Protein AF-A0A1G9S416-F1 (afdb_monomer)

Organism: NCBI:txid1527607

Mean predicted aligned error: 9.32 Å

Secondary structure (DSSP, 8-state):
--EEEETTEEEEGGGS-HHHHHHHHHHHHHHHHHHHHHHHHHHHHHHHHHHHHHHHHHSPPHHHHHHHHHHGGG--

Radius of gyration: 27.96 Å; Cα contacts (8 Å, |Δi|>4): 21; chains: 1; bounding box: 78×22×53 Å

Foldseek 3Di:
DDWDADPNDTDDLVPDDPVRNVVVVVVVVVVVVVVVVVVVVVVVVVVVVVVVVVVVVVDDDPVRVVVVVVVVVPPD

Structure (mmCIF, N/CA/C/O backbone):
data_AF-A0A1G9S416-F1
#
_entry.id   AF-A0A1G9S416-F1
#
loop_
_atom_site.group_PDB
_atom_site.id
_atom_site.type_symbol
_atom_site.label_atom_id
_atom_site.label_alt_id
_atom_site.label_comp_id
_atom_site.label_asym_id
_atom_site.label_entity_id
_atom_site.label_seq_id
_atom_site.pdbx_PDB_ins_code
_atom_site.Cartn_x
_atom_site.Cartn_y
_atom_site.Cartn_z
_atom_site.occupancy
_atom_site.B_iso_or_equiv
_atom_site.auth_seq_id
_atom_site.auth_comp_id
_atom_site.auth_asym_id
_atom_site.auth_atom_id
_atom_site.pdbx_PDB_model_num
ATOM 1 N N . MET A 1 1 ? -29.356 -2.270 14.012 1.00 57.75 1 MET A N 1
ATOM 2 C CA . MET A 1 1 ? -28.219 -1.642 14.707 1.00 57.75 1 MET A CA 1
ATOM 3 C C . MET A 1 1 ? -26.955 -2.081 13.986 1.00 57.75 1 MET A C 1
ATOM 5 O O . MET A 1 1 ? -26.935 -3.228 13.540 1.00 57.75 1 MET A O 1
ATOM 9 N N . PRO A 1 2 ? -25.985 -1.193 13.717 1.00 72.06 2 PRO A N 1
ATOM 10 C CA . PRO A 1 2 ? -24.762 -1.576 13.021 1.00 72.06 2 PRO A CA 1
ATOM 11 C C . PRO A 1 2 ? -23.964 -2.535 13.910 1.00 72.06 2 PRO A C 1
ATOM 13 O O . PRO A 1 2 ? -23.604 -2.180 15.030 1.00 72.06 2 PRO A O 1
ATOM 16 N N . THR A 1 3 ? -23.694 -3.745 13.436 1.00 76.31 3 THR A N 1
ATOM 17 C CA . THR A 1 3 ? -22.854 -4.719 14.142 1.00 76.31 3 THR A CA 1
ATOM 18 C C . THR A 1 3 ? -21.459 -4.728 13.535 1.00 76.31 3 THR A C 1
ATOM 20 O O . THR A 1 3 ? -21.314 -4.837 12.317 1.00 76.31 3 THR A O 1
ATOM 23 N N . ILE A 1 4 ? -20.431 -4.623 14.375 1.00 79.75 4 ILE A N 1
ATOM 24 C CA . ILE A 1 4 ? -19.032 -4.799 13.969 1.00 79.75 4 ILE A CA 1
ATOM 25 C C . ILE A 1 4 ? -18.530 -6.150 14.453 1.00 79.75 4 ILE A C 1
ATOM 27 O O . ILE A 1 4 ? -18.904 -6.610 15.531 1.00 79.75 4 ILE A O 1
ATOM 31 N N . LYS A 1 5 ? -17.670 -6.783 13.659 1.00 81.19 5 LYS A N 1
ATOM 32 C CA . LYS A 1 5 ? -17.051 -8.055 14.016 1.00 81.19 5 LYS A CA 1
ATOM 33 C C . LYS A 1 5 ? -15.582 -7.811 14.353 1.00 81.19 5 LYS A C 1
ATOM 35 O O . LYS A 1 5 ? -14.830 -7.362 13.494 1.00 81.19 5 LYS A O 1
ATOM 40 N N . ILE A 1 6 ? -15.197 -8.079 15.599 1.00 78.25 6 ILE A N 1
ATOM 41 C CA . ILE A 1 6 ? -13.816 -7.974 16.095 1.00 78.25 6 ILE A CA 1
ATOM 42 C C . ILE A 1 6 ? -13.456 -9.336 16.691 1.00 78.25 6 ILE A C 1
ATOM 44 O O . ILE A 1 6 ? -14.207 -9.843 17.522 1.00 78.25 6 ILE A O 1
ATOM 48 N N . ASP A 1 7 ? -12.348 -9.941 16.256 1.00 76.94 7 ASP A N 1
ATOM 49 C CA . ASP A 1 7 ? -11.857 -11.242 16.751 1.00 76.94 7 ASP A CA 1
ATOM 50 C C . ASP A 1 7 ? -12.936 -12.340 16.789 1.00 76.94 7 ASP A C 1
ATOM 52 O O . ASP A 1 7 ? -13.152 -13.017 17.793 1.00 76.94 7 ASP A O 1
ATOM 56 N N . ASP A 1 8 ? -13.674 -12.473 15.687 1.00 78.56 8 ASP A N 1
ATOM 57 C CA . ASP A 1 8 ? -14.794 -13.407 15.527 1.00 78.56 8 ASP A CA 1
ATOM 58 C C . ASP A 1 8 ? -16.019 -13.196 16.431 1.00 78.56 8 ASP A C 1
ATOM 60 O O . ASP A 1 8 ? -16.973 -13.975 16.381 1.00 78.56 8 ASP A O 1
ATOM 64 N N . ARG A 1 9 ? -16.067 -12.090 17.175 1.00 77.69 9 ARG A N 1
ATOM 65 C CA . ARG A 1 9 ? -17.215 -11.701 17.994 1.00 77.69 9 ARG A CA 1
ATOM 66 C C . ARG A 1 9 ? -17.970 -10.542 17.366 1.00 77.69 9 ARG A C 1
ATOM 68 O O . ARG A 1 9 ? -17.375 -9.544 16.966 1.00 77.69 9 ARG A O 1
ATOM 75 N N . GLU A 1 10 ? -19.289 -10.670 17.311 1.00 82.31 10 GLU A N 1
ATOM 76 C CA . GLU A 1 10 ? -20.176 -9.587 16.899 1.00 82.31 10 GLU A CA 1
ATOM 77 C C . GLU A 1 10 ? -20.474 -8.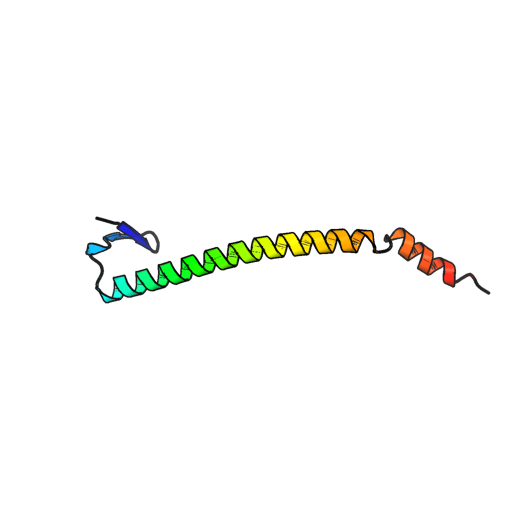676 18.087 1.00 82.3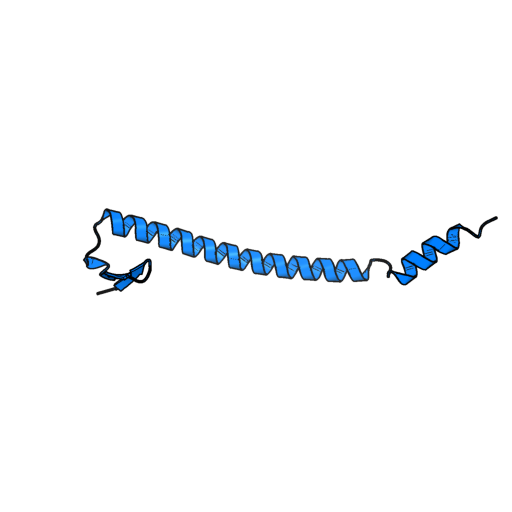1 10 GLU A C 1
ATOM 79 O O . GLU A 1 10 ? -20.856 -9.131 19.167 1.00 82.31 10 GLU A O 1
ATOM 84 N N . PHE A 1 11 ? -20.292 -7.381 17.872 1.00 79.31 11 PHE A N 1
ATOM 85 C CA . PHE A 1 11 ? -20.614 -6.339 18.829 1.00 79.31 11 PHE A CA 1
ATOM 86 C C . PHE A 1 11 ? -21.614 -5.393 18.196 1.00 79.31 11 PHE A C 1
ATOM 88 O O . PHE A 1 11 ? -21.420 -4.921 17.073 1.00 79.31 11 PHE A O 1
ATOM 95 N N . ASP A 1 12 ? -22.669 -5.087 18.937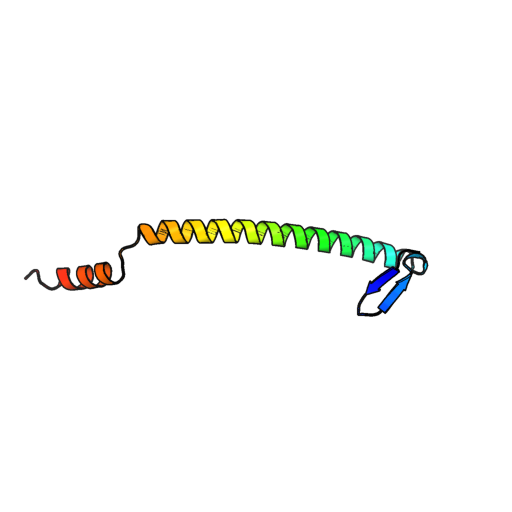 1.00 84.25 12 ASP A N 1
ATOM 96 C CA . ASP A 1 12 ? -23.538 -3.984 18.579 1.00 84.25 12 ASP A CA 1
ATOM 97 C C . ASP A 1 12 ? -22.786 -2.677 18.833 1.00 84.25 12 ASP A C 1
ATOM 99 O O . ASP A 1 12 ? -22.353 -2.412 19.959 1.00 84.25 12 ASP A O 1
ATOM 103 N N . THR A 1 13 ? -22.619 -1.860 17.795 1.00 77.31 13 THR A N 1
ATOM 104 C CA . THR A 1 13 ? -21.951 -0.562 17.928 1.00 77.31 13 THR A CA 1
ATOM 105 C C . THR A 1 13 ? -22.645 0.329 18.952 1.00 77.31 13 THR A C 1
ATOM 107 O O . THR A 1 13 ? -21.964 1.069 19.663 1.00 77.31 13 THR A O 1
ATOM 110 N N . ASP A 1 14 ? -23.966 0.221 19.106 1.00 81.44 14 ASP A N 1
ATOM 111 C CA . ASP A 1 14 ? -24.756 1.008 20.058 1.00 81.44 14 ASP A CA 1
ATOM 112 C C . ASP A 1 14 ? -24.571 0.549 21.512 1.00 81.44 14 ASP A C 1
ATOM 114 O O . ASP A 1 14 ? -24.834 1.314 22.437 1.00 81.44 14 ASP A O 1
ATOM 118 N N . SER A 1 15 ? -24.026 -0.655 21.718 1.00 84.75 15 SER A N 1
ATOM 119 C CA . SER A 1 15 ? -23.649 -1.177 23.040 1.00 84.75 15 SER A CA 1
ATOM 120 C C . SER A 1 15 ? -22.229 -0.793 23.481 1.00 84.75 15 SER A C 1
ATOM 122 O O . SER A 1 15 ? -21.843 -1.060 24.621 1.00 84.75 15 SER A O 1
ATOM 124 N N . LEU A 1 16 ? -21.436 -0.178 22.595 1.00 85.31 16 LEU A N 1
ATOM 125 C CA . LEU A 1 16 ? -20.064 0.229 22.896 1.00 85.31 16 LEU A CA 1
ATOM 126 C C . LEU A 1 16 ? -20.040 1.460 23.804 1.00 85.31 16 LEU A C 1
ATOM 128 O O . LEU A 1 16 ? -20.834 2.388 23.638 1.00 85.31 16 LEU A O 1
ATOM 132 N N . SER A 1 17 ? -19.069 1.506 24.720 1.00 90.12 17 SER A N 1
ATOM 133 C CA . SER A 1 17 ? -18.806 2.730 25.477 1.00 90.12 17 SER A CA 1
ATOM 134 C C . SER A 1 17 ? -18.345 3.861 24.539 1.00 90.12 17 SER A C 1
ATOM 136 O O . SER A 1 17 ? -17.818 3.585 23.451 1.00 90.12 17 SER A O 1
ATOM 138 N N . PRO A 1 18 ? -18.496 5.136 24.937 1.00 89.75 18 PRO A N 1
ATOM 139 C CA . PRO A 1 18 ? -17.990 6.268 24.160 1.00 89.75 18 PRO A CA 1
ATOM 140 C C . PRO A 1 18 ? -16.500 6.134 23.808 1.00 89.75 18 PRO A C 1
ATOM 142 O O . PRO A 1 18 ? -16.099 6.401 22.677 1.00 89.75 18 PRO A O 1
ATOM 145 N N . GLU A 1 19 ? -15.688 5.645 24.746 1.00 91.88 19 GLU A N 1
ATOM 146 C CA . GLU A 1 19 ? -14.252 5.425 24.562 1.00 91.88 19 GLU A CA 1
ATOM 147 C C . GLU A 1 19 ? -13.986 4.315 23.541 1.00 91.88 19 GLU A C 1
ATOM 149 O O . GLU A 1 19 ? -13.134 4.471 22.668 1.00 91.88 19 GLU A O 1
ATOM 154 N N . ALA A 1 20 ? -14.733 3.208 23.609 1.00 89.81 20 ALA A N 1
ATOM 155 C CA . ALA A 1 20 ? -14.606 2.110 22.655 1.00 89.81 20 ALA A CA 1
ATOM 156 C C . ALA A 1 20 ? -14.974 2.553 21.230 1.00 89.81 20 ALA A C 1
ATOM 158 O O . ALA A 1 20 ? -14.284 2.193 20.276 1.00 89.81 20 ALA A O 1
ATOM 159 N N . ARG A 1 21 ? -16.012 3.387 21.084 1.00 87.88 21 ARG A N 1
ATOM 160 C CA . ARG A 1 21 ? -16.398 3.968 19.792 1.00 87.88 21 ARG A CA 1
ATOM 161 C C . ARG A 1 21 ? -15.317 4.903 19.244 1.00 87.88 21 ARG A C 1
ATOM 163 O O . ARG A 1 21 ? -14.961 4.792 18.077 1.00 87.88 21 ARG A O 1
ATOM 170 N N . GLN A 1 22 ? -14.720 5.742 20.090 1.00 92.94 22 GLN A N 1
ATOM 171 C CA . GLN A 1 22 ? -13.604 6.598 19.683 1.00 92.94 22 GLN A CA 1
ATOM 172 C C . GLN A 1 22 ? -12.394 5.781 19.199 1.00 92.94 22 GLN A C 1
ATOM 174 O O . GLN A 1 22 ? -11.785 6.123 18.186 1.00 92.94 22 GLN A O 1
ATOM 179 N N . GLN A 1 23 ? -12.035 4.700 19.898 1.00 92.25 23 GLN A N 1
ATOM 180 C CA . GLN A 1 23 ? -10.930 3.834 19.472 1.00 92.25 23 GLN A CA 1
ATOM 181 C C . GLN A 1 23 ? -11.237 3.111 18.157 1.00 92.25 23 GLN A C 1
ATOM 183 O O . GLN A 1 23 ? -10.355 2.991 17.307 1.00 92.25 23 GLN A O 1
ATOM 188 N N . LEU A 1 24 ? -12.485 2.680 17.955 1.00 89.19 24 LEU A N 1
ATOM 189 C CA . LEU A 1 24 ? -12.935 2.094 16.694 1.00 89.19 24 LEU A CA 1
ATOM 190 C C . LEU A 1 24 ? -12.786 3.075 15.524 1.00 89.19 24 LEU A C 1
ATOM 192 O O . LEU A 1 24 ? -12.267 2.697 14.477 1.00 89.19 24 LEU A O 1
ATOM 196 N N . ASP A 1 25 ? -13.186 4.333 15.704 1.00 90.81 25 ASP A N 1
ATOM 197 C CA . ASP A 1 25 ? -13.051 5.357 14.664 1.00 90.81 25 ASP A CA 1
ATOM 198 C C . ASP A 1 25 ? -11.577 5.593 14.298 1.00 90.81 25 ASP A C 1
ATOM 200 O O . ASP A 1 25 ? -11.223 5.685 13.118 1.00 90.81 25 ASP A O 1
ATOM 204 N N . MET A 1 26 ? -10.691 5.630 15.301 1.00 94.69 26 MET A N 1
ATOM 205 C CA . MET A 1 26 ? -9.245 5.744 15.078 1.00 94.69 26 MET A CA 1
ATOM 206 C C . MET A 1 26 ? -8.673 4.518 14.360 1.00 94.69 26 MET A C 1
ATOM 208 O O . MET A 1 26 ? -7.846 4.669 13.457 1.00 94.69 26 MET A O 1
ATOM 212 N N . LEU A 1 27 ? -9.131 3.315 14.713 1.00 92.88 27 LEU A N 1
ATOM 213 C CA . LEU A 1 27 ? -8.739 2.079 14.041 1.00 92.88 27 LEU A CA 1
ATOM 214 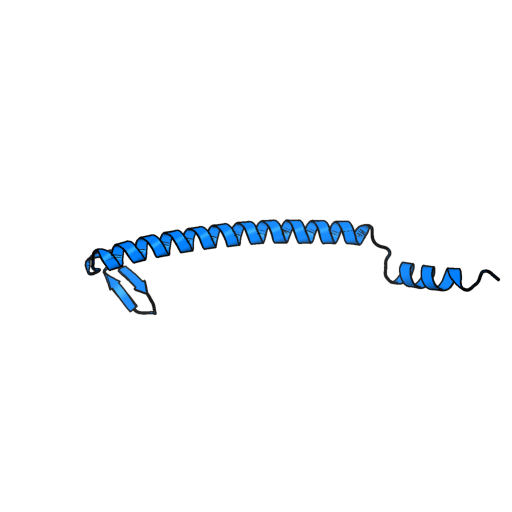C C . LEU A 1 27 ? -9.146 2.106 12.564 1.00 92.88 27 LEU A C 1
ATOM 216 O O . LEU A 1 27 ? -8.306 1.875 11.698 1.00 92.88 27 LEU A O 1
ATOM 220 N N . ILE A 1 28 ? -10.398 2.458 12.260 1.00 92.56 28 ILE A N 1
ATOM 221 C CA . ILE A 1 28 ? -10.896 2.560 10.880 1.00 92.56 28 ILE A CA 1
ATOM 222 C C . ILE A 1 28 ? -10.086 3.591 10.083 1.00 92.56 28 ILE A C 1
ATOM 224 O O . ILE A 1 28 ? -9.735 3.349 8.925 1.00 92.56 28 ILE A O 1
ATOM 228 N N . ALA A 1 29 ? -9.750 4.733 10.689 1.00 95.81 29 ALA A N 1
ATOM 229 C CA . ALA A 1 29 ? -8.903 5.740 10.056 1.00 95.81 29 ALA A CA 1
ATOM 230 C C . ALA A 1 29 ? -7.497 5.195 9.738 1.00 95.81 29 ALA A C 1
ATOM 232 O O . ALA A 1 29 ? -6.996 5.386 8.625 1.00 95.81 29 ALA A O 1
ATOM 233 N N . ALA A 1 30 ? -6.883 4.468 10.675 1.00 97.12 30 ALA A N 1
ATOM 234 C CA . ALA A 1 30 ? -5.586 3.829 10.468 1.00 97.12 30 ALA A CA 1
ATOM 235 C C . ALA A 1 30 ? -5.641 2.755 9.368 1.00 97.12 30 ALA A C 1
ATOM 237 O O . ALA A 1 30 ? -4.764 2.713 8.503 1.00 97.12 30 ALA A O 1
ATOM 238 N N . GLU A 1 31 ? -6.690 1.930 9.339 1.00 95.50 31 GLU A N 1
ATOM 239 C CA . GLU A 1 31 ? -6.879 0.926 8.292 1.00 95.50 31 GLU A CA 1
ATOM 240 C C . GLU A 1 31 ? -7.068 1.545 6.906 1.00 95.50 31 GLU A C 1
ATOM 242 O O . GLU A 1 31 ? -6.489 1.066 5.930 1.00 95.50 31 GLU A O 1
ATOM 247 N N . ASN A 1 32 ? -7.854 2.621 6.803 1.00 96.88 32 ASN A N 1
ATOM 248 C CA . ASN A 1 32 ? -8.002 3.371 5.555 1.00 96.88 32 ASN A CA 1
ATOM 249 C C . ASN A 1 32 ? -6.639 3.844 5.048 1.00 96.88 32 ASN A C 1
ATOM 251 O O . ASN A 1 32 ? -6.299 3.624 3.884 1.00 96.88 32 ASN A O 1
ATOM 255 N N . ARG A 1 33 ? -5.823 4.413 5.940 1.00 98.12 33 ARG A N 1
ATOM 256 C CA . ARG A 1 33 ? -4.481 4.866 5.583 1.00 98.12 33 ARG A CA 1
ATOM 257 C C . ARG A 1 33 ? -3.574 3.713 5.155 1.00 98.12 33 ARG A C 1
ATOM 259 O O . ARG A 1 33 ? -2.806 3.857 4.206 1.00 98.12 33 ARG A O 1
ATOM 266 N N . LEU A 1 34 ? -3.672 2.562 5.815 1.00 98.31 34 LEU A N 1
ATOM 267 C CA . LEU A 1 34 ? -2.916 1.372 5.434 1.00 98.31 34 LEU A CA 1
ATOM 268 C C . LEU A 1 34 ? -3.305 0.881 4.032 1.00 98.31 34 LEU A C 1
ATOM 270 O O . LEU A 1 34 ? -2.422 0.569 3.234 1.00 98.31 34 LEU A O 1
ATOM 274 N N . ARG A 1 35 ? -4.604 0.874 3.700 1.00 97.94 35 ARG A N 1
ATOM 275 C CA . ARG A 1 35 ? -5.093 0.515 2.358 1.00 97.94 35 ARG A CA 1
ATOM 276 C C . ARG A 1 35 ? -4.552 1.452 1.278 1.00 97.94 35 ARG A C 1
ATOM 278 O O . ARG A 1 35 ? -4.139 0.987 0.216 1.00 97.94 35 ARG A O 1
ATOM 285 N N . GLU A 1 36 ? -4.508 2.755 1.547 1.00 98.25 36 GLU A N 1
ATOM 286 C CA . GLU A 1 36 ? -3.903 3.732 0.631 1.00 98.25 36 GLU A CA 1
ATOM 287 C C . GLU A 1 36 ? -2.417 3.443 0.393 1.00 98.25 36 GLU A C 1
ATOM 289 O O . GLU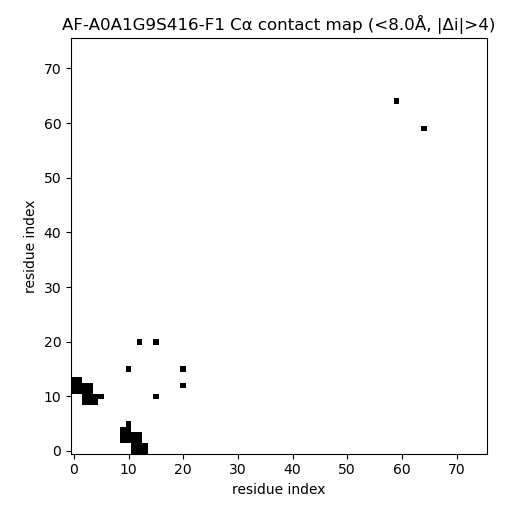 A 1 36 ? -1.978 3.349 -0.752 1.00 98.25 36 GLU A O 1
ATOM 294 N N . LEU A 1 37 ? -1.648 3.225 1.464 1.00 98.62 37 LEU A N 1
ATOM 295 C CA . LEU A 1 37 ? -0.220 2.916 1.364 1.00 98.62 37 LEU A CA 1
ATOM 296 C C . LEU A 1 37 ? 0.042 1.611 0.602 1.00 98.62 37 LEU A C 1
ATOM 298 O O . LEU A 1 37 ? 0.988 1.531 -0.183 1.00 98.62 37 LEU A O 1
ATOM 302 N N . GLN A 1 38 ? -0.797 0.591 0.795 1.00 98.38 38 GLN A N 1
ATOM 303 C CA . GLN A 1 38 ? -0.717 -0.659 0.035 1.00 98.38 38 GLN A CA 1
ATOM 304 C C . GLN A 1 38 ? -0.971 -0.432 -1.459 1.00 98.38 38 GLN A C 1
ATOM 306 O O . GLN A 1 38 ? -0.238 -0.970 -2.293 1.00 98.38 38 GLN A O 1
ATOM 311 N N . ARG A 1 39 ? -1.959 0.403 -1.809 1.00 98.44 39 ARG A N 1
ATOM 312 C CA . ARG A 1 39 ? -2.228 0.781 -3.203 1.00 98.44 39 ARG A CA 1
ATOM 313 C C . ARG A 1 39 ? -1.023 1.480 -3.827 1.00 98.44 39 ARG A C 1
ATOM 315 O O . ARG A 1 39 ? -0.590 1.105 -4.917 1.00 98.44 39 ARG A O 1
ATOM 322 N N . ASP A 1 40 ? -0.464 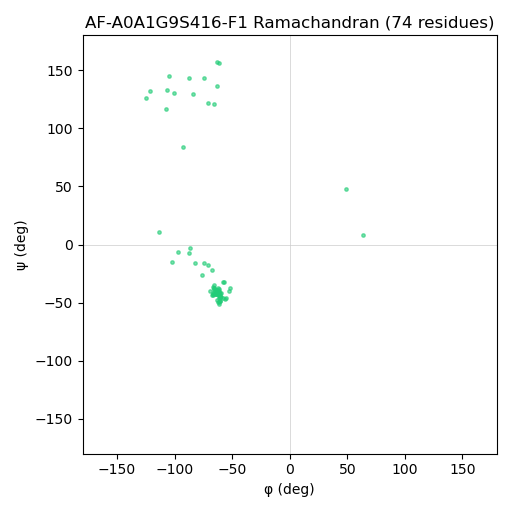2.463 -3.134 1.00 98.50 40 ASP A N 1
A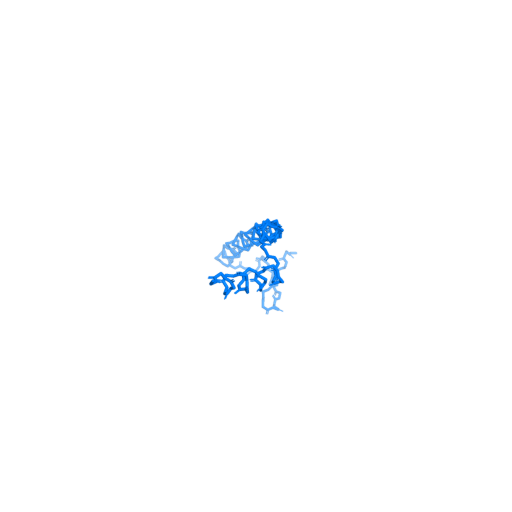TOM 323 C CA . ASP A 1 40 ? 0.672 3.231 -3.639 1.00 98.50 40 ASP A CA 1
ATOM 324 C C . ASP A 1 40 ? 1.926 2.345 -3.756 1.00 98.50 40 ASP A C 1
ATOM 326 O O . ASP A 1 40 ? 2.658 2.420 -4.743 1.00 98.50 40 ASP A O 1
ATOM 330 N N . THR A 1 41 ? 2.121 1.410 -2.821 1.00 98.44 41 THR A N 1
ATOM 331 C CA . THR A 1 41 ? 3.184 0.394 -2.894 1.00 98.44 41 THR A CA 1
ATOM 332 C C . THR A 1 41 ? 3.047 -0.475 -4.145 1.00 98.44 41 THR A C 1
ATOM 334 O O . THR A 1 41 ? 4.033 -0.696 -4.847 1.00 98.44 41 THR A O 1
ATOM 337 N N . ALA A 1 42 ? 1.837 -0.941 -4.470 1.00 98.38 42 ALA A N 1
ATOM 338 C CA . ALA 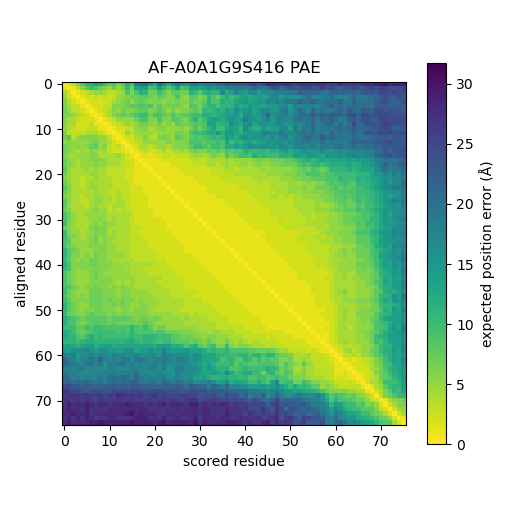A 1 42 ? 1.596 -1.746 -5.670 1.00 98.38 42 ALA A CA 1
ATOM 339 C C . ALA A 1 42 ? 1.897 -0.965 -6.964 1.00 98.38 42 ALA A C 1
ATOM 341 O O . ALA A 1 42 ? 2.494 -1.508 -7.904 1.00 98.38 42 ALA A O 1
ATOM 342 N N . LEU A 1 43 ? 1.548 0.325 -6.999 1.00 98.50 43 LEU A N 1
ATOM 343 C CA . LEU A 1 43 ? 1.872 1.221 -8.110 1.00 98.50 43 LEU A CA 1
ATOM 344 C C . LEU A 1 43 ? 3.390 1.350 -8.277 1.00 98.50 43 LEU A C 1
ATOM 346 O O . LEU A 1 43 ? 3.923 1.111 -9.365 1.00 98.50 43 LEU A O 1
ATOM 350 N N . VAL A 1 44 ? 4.103 1.660 -7.193 1.00 98.62 44 VAL A N 1
ATOM 351 C CA . VAL A 1 44 ? 5.565 1.812 -7.212 1.00 98.62 44 VAL A CA 1
ATOM 352 C C . VAL A 1 44 ? 6.252 0.502 -7.593 1.00 98.62 44 VAL A C 1
ATOM 354 O O . VAL A 1 44 ? 7.196 0.515 -8.383 1.00 98.62 44 VAL A O 1
ATOM 357 N N . GLN A 1 45 ? 5.765 -0.641 -7.108 1.00 98.69 45 GLN A N 1
ATOM 358 C CA . GLN A 1 45 ? 6.308 -1.948 -7.472 1.00 98.69 45 GLN A CA 1
ATOM 359 C C . GLN A 1 45 ? 6.168 -2.221 -8.975 1.00 98.69 45 GLN A C 1
ATOM 361 O O . GLN A 1 45 ? 7.099 -2.737 -9.600 1.00 98.69 45 GLN A O 1
ATOM 366 N N . THR A 1 46 ? 5.038 -1.834 -9.570 1.00 98.44 46 THR A N 1
ATOM 367 C CA . THR A 1 46 ? 4.809 -1.945 -11.017 1.00 98.44 46 THR A CA 1
ATOM 368 C C . THR A 1 46 ? 5.812 -1.092 -11.794 1.00 98.44 46 THR A C 1
ATOM 370 O O . THR A 1 46 ? 6.492 -1.603 -12.686 1.00 98.44 46 THR A O 1
ATOM 373 N N . ALA A 1 47 ? 5.982 0.177 -11.408 1.00 98.25 47 ALA A N 1
ATOM 374 C CA . ALA A 1 47 ? 6.956 1.074 -12.031 1.00 98.25 47 ALA A CA 1
ATOM 375 C C . ALA A 1 47 ? 8.396 0.549 -11.891 1.00 98.25 47 ALA A C 1
ATOM 377 O O . ALA A 1 47 ? 9.136 0.477 -12.872 1.00 98.25 47 ALA A O 1
ATOM 378 N N . ARG A 1 48 ? 8.780 0.090 -10.692 1.00 98.50 48 ARG A N 1
ATOM 379 C CA . ARG A 1 48 ? 10.087 -0.530 -10.427 1.00 98.50 48 ARG A CA 1
ATOM 380 C C . ARG A 1 48 ? 10.346 -1.715 -11.356 1.00 98.50 48 ARG A C 1
ATOM 382 O O . ARG A 1 48 ? 11.437 -1.827 -11.912 1.00 98.50 48 ARG A O 1
ATOM 389 N N . ASN A 1 49 ? 9.367 -2.602 -11.526 1.00 98.31 49 ASN A N 1
ATOM 390 C CA . ASN A 1 49 ? 9.498 -3.770 -12.397 1.00 98.31 49 ASN A CA 1
ATOM 391 C C . ASN A 1 49 ? 9.637 -3.371 -13.877 1.00 98.31 49 ASN A C 1
ATOM 393 O O . ASN A 1 49 ? 10.429 -3.981 -14.602 1.00 98.31 49 ASN A O 1
ATOM 397 N N . ALA A 1 50 ? 8.919 -2.334 -14.318 1.00 98.31 50 ALA A N 1
ATOM 398 C CA . ALA A 1 50 ? 9.055 -1.781 -15.663 1.00 98.31 50 ALA A CA 1
ATOM 399 C C . ALA A 1 50 ? 10.464 -1.212 -15.897 1.00 98.31 50 ALA A C 1
ATOM 401 O O . ALA A 1 50 ? 11.119 -1.582 -16.872 1.00 98.31 50 ALA A O 1
ATOM 402 N N . TYR A 1 51 ? 10.980 -0.402 -14.967 1.00 98.25 51 TYR A N 1
ATOM 403 C CA . TYR A 1 51 ? 12.336 0.149 -15.058 1.00 98.25 51 TYR A CA 1
ATOM 404 C C . TYR A 1 51 ? 13.413 -0.933 -15.029 1.00 98.25 51 TYR A C 1
ATOM 406 O O . TYR A 1 51 ? 14.364 -0.867 -15.802 1.00 98.25 51 TYR A O 1
ATOM 414 N N . LEU A 1 52 ? 13.251 -1.967 -14.200 1.00 97.56 52 LEU A N 1
ATOM 415 C CA . LEU A 1 52 ? 14.172 -3.104 -14.184 1.00 97.56 52 LEU A CA 1
ATOM 416 C C . LEU A 1 52 ? 14.178 -3.846 -15.528 1.00 97.56 52 LEU A C 1
ATOM 418 O O . LEU A 1 52 ? 15.235 -4.258 -16.001 1.00 97.56 52 LEU A O 1
ATOM 422 N N . SER A 1 53 ? 13.010 -4.014 -16.145 1.00 96.50 53 SER A N 1
ATOM 423 C CA . SER A 1 53 ? 12.885 -4.675 -17.447 1.00 96.50 53 SER A CA 1
ATOM 424 C C . SER A 1 53 ? 13.532 -3.849 -18.559 1.00 96.50 53 SER A C 1
ATOM 426 O O . SER A 1 53 ? 14.295 -4.395 -19.352 1.00 96.50 53 SER A O 1
ATOM 428 N N . ALA A 1 54 ? 13.304 -2.532 -18.568 1.00 97.25 54 ALA A N 1
ATOM 429 C CA . ALA A 1 54 ? 13.961 -1.612 -19.493 1.00 97.25 54 ALA A CA 1
ATOM 430 C C . ALA A 1 54 ? 15.486 -1.617 -19.307 1.00 97.25 54 ALA A C 1
ATOM 432 O O . ALA A 1 54 ? 16.225 -1.761 -20.275 1.00 97.25 54 ALA A O 1
ATOM 433 N N . LEU A 1 55 ? 15.967 -1.555 -18.060 1.00 95.75 55 LEU A N 1
ATOM 434 C CA . LEU A 1 55 ? 17.396 -1.619 -17.757 1.00 95.75 55 LEU A CA 1
ATOM 435 C C . LEU A 1 55 ? 18.024 -2.910 -18.290 1.00 95.75 55 LEU A C 1
ATOM 437 O O . LEU A 1 55 ? 19.060 -2.852 -18.941 1.00 95.75 55 LEU A O 1
ATOM 441 N N . ARG A 1 56 ? 17.385 -4.067 -18.070 1.00 94.38 56 ARG A N 1
ATOM 442 C CA . ARG A 1 56 ? 17.878 -5.366 -18.559 1.00 94.38 56 ARG A CA 1
ATOM 443 C C . ARG A 1 56 ? 18.073 -5.407 -20.073 1.00 94.38 56 ARG A C 1
ATOM 445 O O . ARG A 1 56 ? 18.993 -6.080 -20.517 1.00 94.38 56 ARG A O 1
ATOM 452 N N . ALA A 1 57 ? 17.266 -4.681 -20.846 1.00 93.88 57 ALA A N 1
ATOM 453 C CA . ALA A 1 57 ? 17.427 -4.597 -22.298 1.00 93.88 57 ALA A CA 1
ATOM 454 C C . ALA A 1 57 ? 18.715 -3.865 -22.724 1.00 93.88 57 ALA A C 1
ATOM 456 O O . ALA A 1 57 ? 19.198 -4.072 -23.834 1.00 93.88 57 ALA A O 1
ATOM 457 N N . HIS A 1 58 ? 19.281 -3.033 -21.847 1.00 93.69 58 HIS A N 1
ATOM 458 C CA . HIS A 1 58 ? 20.536 -2.315 -22.077 1.00 93.69 58 HIS A CA 1
ATOM 459 C C . HIS A 1 58 ? 21.757 -3.007 -21.460 1.00 93.69 58 HIS A C 1
ATOM 461 O O . HIS 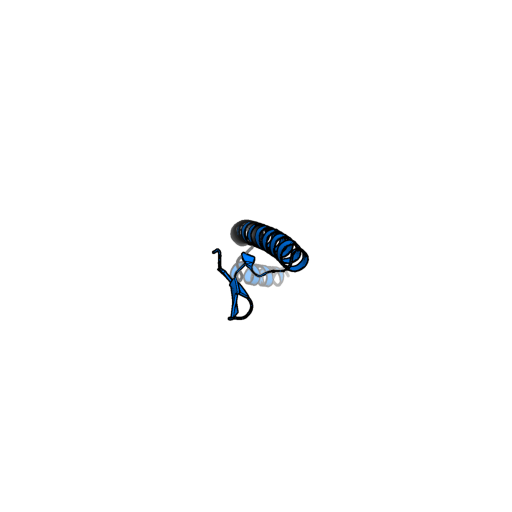A 1 58 ? 22.883 -2.556 -21.669 1.00 93.69 58 HIS A O 1
ATOM 467 N N . LEU A 1 59 ? 21.559 -4.080 -20.689 1.00 92.81 59 LEU A N 1
ATOM 468 C CA . LEU A 1 59 ? 22.658 -4.838 -20.104 1.00 92.81 59 LEU A CA 1
ATOM 469 C C . LEU A 1 59 ? 23.137 -5.925 -21.078 1.00 92.81 59 LEU A C 1
ATOM 471 O O . LEU A 1 59 ? 22.315 -6.546 -21.755 1.00 92.81 59 LEU A O 1
ATOM 475 N N . PRO A 1 60 ? 24.452 -6.199 -21.139 1.00 89.75 60 PRO A N 1
ATOM 476 C CA . PRO A 1 60 ? 24.967 -7.281 -21.960 1.00 89.75 60 PRO A CA 1
ATOM 477 C C . PRO A 1 60 ? 24.421 -8.618 -21.459 1.00 89.75 60 PRO A C 1
ATOM 479 O O . PRO A 1 60 ? 24.374 -8.880 -20.255 1.00 89.75 60 PRO A O 1
ATOM 482 N N . THR A 1 61 ? 24.009 -9.468 -22.396 1.00 87.25 61 THR A N 1
ATOM 483 C CA . THR A 1 61 ? 23.531 -10.819 -22.090 1.00 87.25 61 THR A CA 1
ATOM 484 C C . THR A 1 61 ? 24.639 -11.644 -21.427 1.00 87.25 61 THR A C 1
ATOM 486 O O . THR A 1 61 ? 25.820 -11.383 -21.671 1.00 87.25 61 THR A O 1
ATOM 489 N N . PRO A 1 62 ? 24.303 -12.690 -20.650 1.00 84.88 62 PRO A N 1
ATOM 490 C CA . PRO A 1 62 ? 25.312 -13.564 -20.051 1.00 84.88 62 PRO A CA 1
ATOM 491 C C . PRO A 1 62 ? 26.321 -14.107 -21.076 1.00 84.88 62 PRO A C 1
ATOM 493 O O . PRO A 1 62 ? 27.515 -14.151 -20.805 1.00 84.88 62 PRO A O 1
ATOM 496 N N . LEU A 1 63 ? 25.869 -14.423 -22.296 1.00 81.75 63 LEU A N 1
ATOM 497 C CA . LEU A 1 63 ? 26.747 -14.869 -23.382 1.00 81.75 63 LEU A CA 1
ATOM 498 C C . LEU A 1 63 ? 27.705 -13.768 -23.861 1.00 81.75 63 LEU A C 1
ATOM 500 O O . LEU A 1 63 ? 28.888 -14.034 -24.050 1.00 81.75 63 LEU A O 1
ATOM 504 N N . GLN A 1 64 ? 27.227 -12.530 -24.012 1.00 85.38 64 GLN A N 1
ATOM 505 C CA . GLN A 1 64 ? 28.080 -11.389 -24.373 1.00 85.38 64 GLN A CA 1
ATOM 506 C C . GLN A 1 64 ? 29.097 -11.068 -23.272 1.00 85.38 64 GLN A C 1
ATOM 508 O O . GLN A 1 64 ? 30.235 -10.716 -23.570 1.00 85.38 64 GLN A O 1
ATOM 513 N N . GLN A 1 65 ? 28.716 -11.238 -22.004 1.00 82.75 65 GLN A N 1
ATOM 514 C CA . GLN A 1 65 ? 29.621 -11.068 -20.866 1.00 82.75 65 GLN A CA 1
ATOM 515 C C . GLN A 1 65 ? 30.722 -12.141 -20.853 1.00 82.75 65 GLN A C 1
ATOM 517 O O . GLN A 1 65 ? 31.888 -11.817 -20.637 1.00 82.75 65 GLN A O 1
ATOM 522 N N . MET A 1 66 ? 30.384 -13.400 -21.153 1.00 79.38 66 MET A N 1
ATOM 523 C CA . MET A 1 66 ? 31.362 -14.491 -21.264 1.00 79.38 66 MET A CA 1
ATOM 524 C C . MET A 1 66 ? 32.323 -14.296 -22.445 1.00 79.38 66 MET A C 1
ATOM 526 O O . MET A 1 66 ? 33.518 -14.544 -22.318 1.00 79.38 66 MET A O 1
ATOM 530 N N . GLN A 1 67 ? 31.828 -13.808 -23.585 1.00 76.31 67 GLN A N 1
ATOM 531 C CA . GLN A 1 67 ? 32.654 -13.529 -24.764 1.00 76.31 67 GLN A CA 1
ATOM 532 C C . GLN A 1 67 ? 33.597 -12.338 -24.546 1.00 76.31 67 GLN A C 1
ATOM 534 O O . GLN A 1 67 ? 34.764 -12.411 -24.924 1.00 76.31 67 GLN A O 1
ATOM 539 N N . ALA A 1 68 ? 33.130 -11.275 -23.883 1.00 72.12 68 ALA A N 1
ATOM 540 C CA . ALA A 1 68 ? 33.975 -10.142 -23.506 1.00 72.12 68 ALA A CA 1
ATOM 541 C C . ALA A 1 68 ? 35.102 -10.559 -22.543 1.00 72.12 68 ALA A C 1
ATOM 543 O O . ALA A 1 68 ? 36.233 -10.111 -22.694 1.00 72.12 68 ALA A O 1
ATOM 544 N N . ALA A 1 69 ? 34.825 -11.480 -21.614 1.00 65.88 69 ALA A N 1
ATOM 545 C CA . ALA A 1 69 ? 35.820 -12.013 -20.683 1.00 65.88 69 ALA A CA 1
ATOM 546 C C . ALA A 1 69 ? 36.863 -12.946 -21.337 1.00 65.88 69 ALA A C 1
ATOM 548 O O . ALA A 1 69 ? 37.907 -13.205 -20.743 1.00 65.88 69 ALA A O 1
ATOM 549 N N . HIS A 1 70 ? 36.598 -13.473 -22.537 1.00 59.50 70 HIS A N 1
ATOM 550 C CA . HIS A 1 70 ? 37.522 -14.342 -23.284 1.00 59.50 70 HIS A CA 1
ATOM 551 C C . HIS A 1 70 ? 38.263 -13.620 -24.422 1.00 59.50 70 HIS A C 1
ATOM 553 O O . HIS A 1 70 ? 39.253 -14.140 -24.927 1.00 59.50 70 HIS A O 1
ATOM 559 N N . GLY A 1 71 ? 37.807 -12.433 -24.833 1.00 58.16 71 GLY A N 1
ATOM 560 C CA . GLY A 1 71 ? 38.462 -11.632 -25.874 1.00 58.16 71 GLY A CA 1
ATOM 561 C C . GLY A 1 71 ? 39.726 -10.902 -25.404 1.00 58.16 71 GLY A C 1
ATOM 562 O O . GLY A 1 71 ? 40.614 -10.648 -26.214 1.00 58.16 71 GLY A O 1
ATOM 563 N N . ASP A 1 72 ? 39.833 -10.605 -24.106 1.00 58.25 72 ASP A N 1
ATOM 564 C CA . ASP A 1 72 ? 40.968 -9.864 -23.530 1.00 58.25 72 ASP A CA 1
ATOM 565 C C . ASP A 1 72 ? 42.201 -10.742 -23.248 1.00 58.25 72 ASP A C 1
ATOM 567 O O . ASP A 1 72 ? 43.307 -10.231 -23.095 1.00 58.25 72 ASP A O 1
ATOM 571 N N . THR A 1 73 ? 42.058 -12.070 -23.228 1.00 60.06 73 THR A N 1
ATOM 572 C CA . THR A 1 73 ? 43.164 -13.003 -22.943 1.00 60.06 73 THR A CA 1
ATOM 573 C C . THR A 1 73 ? 43.985 -13.398 -24.174 1.00 60.06 73 THR A C 1
ATOM 575 O O . THR A 1 73 ? 44.968 -14.122 -24.033 1.00 60.06 73 THR A O 1
ATOM 578 N N . LEU A 1 74 ? 43.620 -12.931 -25.375 1.00 58.88 74 LEU A N 1
ATOM 579 C CA . LEU A 1 74 ? 44.271 -13.304 -26.644 1.00 58.88 74 LEU A CA 1
ATOM 580 C C . LEU A 1 74 ? 45.018 -12.155 -27.340 1.00 58.88 74 LEU A C 1
ATOM 582 O O . LEU A 1 74 ? 45.451 -12.315 -28.479 1.00 58.88 74 LEU A O 1
ATOM 586 N N . LYS A 1 75 ? 45.214 -11.009 -26.677 1.00 55.62 75 LYS A N 1
ATOM 587 C CA . LYS A 1 75 ? 46.173 -9.997 -27.145 1.00 55.62 75 LYS A CA 1
ATOM 588 C C . LYS A 1 75 ? 47.535 -10.221 -26.488 1.00 55.62 75 LYS A C 1
ATOM 590 O O . LYS A 1 75 ? 47.847 -9.585 -25.484 1.00 55.62 75 LYS A O 1
ATOM 595 N N . LEU A 1 76 ? 48.324 -11.121 -27.074 1.00 45.53 76 LEU A N 1
ATOM 596 C CA . LEU A 1 76 ? 49.778 -11.171 -26.916 1.00 45.53 76 LEU A CA 1
ATOM 597 C C . LEU A 1 76 ? 50.427 -11.093 -28.299 1.00 45.53 76 LEU A C 1
ATOM 599 O O . LEU A 1 76 ? 49.990 -11.867 -29.180 1.00 45.53 76 LEU A O 1
#

Sequence (76 aa):
MPTIKIDDREFDTDSLSPEARQQLDMLIAAENRLRELQRDTALVQTARNAYLSALRAHLPTPLQQMQAAHGDTLKL

Solvent-accessible surface area (backbone atoms only — not comparable to full-atom values): 4563 Å² total; per-residue (Å²): 129,66,66,47,76,57,96,94,39,80,38,54,57,86,76,48,52,75,67,56,48,54,52,49,53,52,48,53,52,51,49,53,52,49,53,52,53,52,52,52,48,55,52,51,52,51,52,51,52,51,53,51,54,57,50,54,73,75,47,77,50,75,66,55,51,54,49,58,69,57,59,70,79,70,81,124

pLDDT: mean 86.39, std 13.07, range [45.53, 98.69]